Protein AF-A0A075KH27-F1 (afdb_monomer)

Sequence (177 aa):
MSNQVLLWLMLFFPWLTLFFMPKEDIKRYISVGFLSTILCIIVYETGIRNMWWATRENIYPFVEILAFFFSFFLIIPMWLLKYTYGRLGLYLTVDTILNAVFAFTILPWLGTRGILDYNASLIAFIFESIIAIILYKFQIWQEGIYVLSEIKSFSHNLQPAVTNPLPNDHETKPENK

Structure (mmCIF, N/CA/C/O backbone):
data_AF-A0A075KH27-F1
#
_entry.id   AF-A0A075KH27-F1
#
loop_
_atom_site.group_PDB
_atom_site.id
_atom_site.type_symbol
_atom_site.label_atom_id
_atom_site.label_alt_id
_atom_site.label_comp_id
_atom_site.label_asym_id
_atom_site.label_entity_id
_atom_site.label_seq_id
_atom_site.pdbx_PDB_ins_code
_atom_site.Cartn_x
_atom_site.Cartn_y
_atom_site.Cartn_z
_atom_site.occupancy
_atom_site.B_iso_or_equiv
_atom_site.auth_seq_id
_atom_site.auth_comp_id
_atom_site.auth_asym_id
_atom_site.auth_atom_id
_atom_site.pdbx_PDB_model_num
ATOM 1 N N . MET A 1 1 ? -4.093 -5.020 -24.438 1.00 63.81 1 MET A N 1
ATOM 2 C CA . MET A 1 1 ? -4.511 -3.801 -23.706 1.00 63.81 1 MET A CA 1
ATOM 3 C C . MET A 1 1 ? -3.350 -2.830 -23.691 1.00 63.81 1 MET A C 1
ATOM 5 O O . MET A 1 1 ? -2.245 -3.282 -23.421 1.00 63.81 1 MET A O 1
ATOM 9 N N . SER A 1 2 ? -3.598 -1.554 -23.993 1.00 87.25 2 SER A N 1
ATOM 10 C CA . SER A 1 2 ? -2.589 -0.493 -23.869 1.00 87.25 2 SER A CA 1
ATOM 11 C C . SER A 1 2 ? -2.187 -0.309 -22.401 1.00 87.25 2 SER A C 1
ATOM 13 O O . SER A 1 2 ? -3.051 -0.382 -21.522 1.00 87.25 2 SER A O 1
ATOM 15 N N . ASN A 1 3 ? -0.902 -0.065 -22.138 1.00 86.56 3 ASN A N 1
ATOM 16 C CA . ASN A 1 3 ? -0.371 0.186 -20.794 1.00 86.56 3 ASN A CA 1
ATOM 17 C C . ASN A 1 3 ? -1.072 1.375 -20.115 1.00 86.56 3 ASN A C 1
ATOM 19 O O . ASN A 1 3 ? -1.376 1.320 -18.928 1.00 86.56 3 ASN A O 1
ATOM 23 N N . GLN A 1 4 ? -1.454 2.393 -20.890 1.00 87.06 4 GLN A N 1
ATOM 24 C CA . GLN A 1 4 ? -2.203 3.554 -20.401 1.00 87.06 4 GLN A CA 1
ATOM 25 C C . GLN A 1 4 ? -3.568 3.163 -19.813 1.00 87.06 4 GLN A C 1
ATOM 27 O O . GLN A 1 4 ? -3.929 3.606 -18.727 1.00 87.06 4 GLN A O 1
ATOM 32 N N . VAL A 1 5 ? -4.315 2.283 -20.490 1.00 89.00 5 VAL A N 1
ATOM 33 C CA . VAL A 1 5 ? -5.619 1.801 -19.997 1.00 89.00 5 VAL A CA 1
ATOM 34 C C . VAL A 1 5 ? -5.445 1.015 -18.700 1.00 89.00 5 VAL A C 1
ATOM 36 O O . VAL A 1 5 ? -6.239 1.174 -17.778 1.00 89.00 5 VAL A O 1
ATOM 39 N N . LEU A 1 6 ? -4.396 0.194 -18.616 1.00 88.75 6 LEU A N 1
ATOM 40 C CA . LEU A 1 6 ? -4.085 -0.569 -17.410 1.00 88.75 6 LEU A CA 1
ATOM 41 C C . LEU A 1 6 ? -3.773 0.355 -16.224 1.00 88.75 6 LEU A C 1
ATOM 43 O O . LEU A 1 6 ? -4.314 0.145 -15.145 1.00 88.75 6 LEU A O 1
ATOM 47 N N . LEU A 1 7 ? -2.950 1.385 -16.426 1.00 88.50 7 LEU A N 1
ATOM 48 C CA . LEU A 1 7 ? -2.589 2.343 -15.378 1.00 88.50 7 LEU A CA 1
ATOM 49 C C . LEU A 1 7 ? -3.791 3.173 -14.908 1.00 88.50 7 LEU A C 1
ATOM 51 O O . LEU A 1 7 ? -3.971 3.360 -13.706 1.00 88.50 7 LEU A O 1
ATOM 55 N N . TRP A 1 8 ? -4.659 3.609 -15.826 1.00 90.31 8 TRP A N 1
ATOM 56 C CA . TRP A 1 8 ? -5.914 4.279 -15.470 1.00 90.31 8 TRP A CA 1
ATOM 57 C C . TRP A 1 8 ? -6.868 3.367 -14.703 1.00 90.31 8 TRP A C 1
ATOM 59 O O . TRP A 1 8 ? -7.483 3.796 -13.726 1.00 90.31 8 TRP A O 1
ATOM 69 N N . LEU A 1 9 ? -6.972 2.102 -15.116 1.00 90.75 9 LEU A N 1
ATOM 70 C CA . LEU A 1 9 ? -7.762 1.112 -14.397 1.00 90.75 9 LEU A CA 1
ATOM 71 C C . LEU A 1 9 ? -7.199 0.908 -12.992 1.00 90.75 9 LEU A C 1
ATOM 73 O O . LEU A 1 9 ? -7.961 0.899 -12.033 1.00 90.75 9 LEU A O 1
ATOM 77 N N . MET A 1 10 ? -5.877 0.808 -12.855 1.00 90.31 10 MET A N 1
ATOM 78 C CA . MET A 1 10 ? -5.241 0.693 -11.551 1.00 90.31 10 MET A CA 1
ATOM 79 C C . MET A 1 10 ? -5.478 1.935 -10.681 1.00 90.31 10 MET A C 1
ATOM 81 O O . MET A 1 10 ? -5.694 1.810 -9.483 1.00 90.31 10 MET A O 1
ATOM 85 N N . LEU A 1 11 ? -5.510 3.132 -11.263 1.00 90.56 11 LEU A N 1
ATOM 86 C CA . LEU A 1 11 ? -5.837 4.327 -10.499 1.00 90.56 11 LEU A CA 1
ATOM 87 C C . LEU A 1 11 ? -7.289 4.302 -10.004 1.00 90.56 11 LEU A C 1
ATOM 89 O O . LEU A 1 11 ? -7.523 4.520 -8.825 1.00 90.56 11 LEU A O 1
ATOM 93 N N . PHE A 1 12 ? -8.274 4.056 -10.868 1.00 91.31 12 PHE A N 1
ATOM 94 C CA . PHE A 1 12 ? -9.687 4.248 -10.508 1.00 91.31 12 PHE A CA 1
ATOM 95 C C . PHE A 1 12 ? -10.368 3.035 -9.878 1.00 91.31 12 PHE A C 1
ATOM 97 O O . PHE A 1 12 ? -11.325 3.200 -9.119 1.00 91.31 12 PHE A O 1
ATOM 104 N N . PHE A 1 13 ? -9.901 1.823 -10.170 1.00 91.75 13 PHE A N 1
ATOM 105 C CA . PHE A 1 13 ? -10.538 0.604 -9.679 1.00 91.75 13 PHE A CA 1
ATOM 106 C C . PHE A 1 13 ? -10.624 0.554 -8.143 1.00 91.75 13 PHE A C 1
ATOM 108 O O . PHE A 1 13 ? -11.717 0.299 -7.632 1.00 91.75 13 PHE A O 1
ATOM 115 N N . PRO A 1 14 ? -9.562 0.882 -7.377 1.00 91.12 14 PRO A N 1
ATOM 116 C CA . PRO A 1 14 ? -9.651 0.905 -5.921 1.00 91.12 14 PRO A CA 1
ATOM 117 C C . PRO A 1 14 ? -10.657 1.943 -5.410 1.00 91.12 14 PRO A C 1
ATOM 119 O O . PRO A 1 14 ? -11.417 1.638 -4.494 1.00 91.12 14 PRO A O 1
ATOM 122 N N . TRP A 1 15 ? -10.750 3.127 -6.027 1.00 92.38 15 TRP A N 1
ATOM 123 C CA . TRP A 1 15 ? -11.724 4.159 -5.628 1.00 92.38 15 TRP A CA 1
ATOM 124 C C . TRP A 1 15 ? -13.165 3.685 -5.741 1.00 92.38 15 TRP A C 1
ATOM 126 O O . TRP A 1 15 ? -13.984 3.999 -4.878 1.00 92.38 15 TRP A O 1
ATOM 136 N N . LEU A 1 16 ? -13.470 2.877 -6.756 1.00 92.88 16 LEU A N 1
ATOM 137 C CA . LEU A 1 16 ? -14.800 2.302 -6.903 1.00 92.88 16 LEU A CA 1
ATOM 138 C C . LEU A 1 16 ? -15.137 1.351 -5.748 1.00 92.88 16 LEU A C 1
ATOM 140 O O . LEU A 1 16 ? -16.286 1.300 -5.316 1.00 92.88 16 LEU A O 1
ATOM 144 N N . THR A 1 17 ? -14.145 0.647 -5.190 1.00 91.44 17 THR A N 1
ATOM 145 C CA . THR A 1 17 ? -14.382 -0.220 -4.026 1.00 91.44 17 THR A CA 1
ATOM 146 C C . THR A 1 17 ? -14.817 0.572 -2.794 1.00 91.44 17 THR A C 1
ATOM 148 O O . THR A 1 17 ? -15.602 0.073 -1.994 1.00 91.44 17 THR A O 1
ATOM 151 N N . LEU A 1 18 ? -14.381 1.828 -2.657 1.00 89.94 18 LEU A N 1
ATOM 152 C CA . LEU A 1 18 ? -14.698 2.658 -1.495 1.00 89.94 18 LEU A CA 1
ATOM 153 C C . LEU A 1 18 ? -16.204 2.944 -1.372 1.00 89.94 18 LEU A C 1
ATOM 155 O O . LEU A 1 18 ? -16.702 3.090 -0.259 1.00 89.94 18 LEU A O 1
ATOM 159 N N . PHE A 1 19 ? -16.950 2.933 -2.484 1.00 90.56 19 PHE A N 1
ATOM 160 C CA . PHE A 1 19 ? -18.415 3.048 -2.467 1.00 90.56 19 PHE A CA 1
ATOM 161 C C . PHE A 1 19 ? -19.108 1.914 -1.696 1.00 90.56 19 PHE A C 1
ATOM 163 O O . PHE A 1 19 ? -20.217 2.108 -1.204 1.00 90.56 19 PHE A O 1
ATOM 170 N N . PHE A 1 20 ? -18.464 0.752 -1.558 1.00 92.38 20 PHE A N 1
ATOM 171 C CA . PHE A 1 20 ? -18.991 -0.386 -0.799 1.00 92.38 20 PHE A CA 1
ATOM 172 C C . PHE A 1 20 ? -18.601 -0.352 0.688 1.00 92.38 20 PHE A C 1
ATOM 174 O O . PHE A 1 20 ? -19.038 -1.208 1.461 1.00 92.38 20 PHE A O 1
ATOM 181 N N . MET A 1 21 ? -17.774 0.607 1.115 1.00 92.38 21 MET A N 1
ATOM 182 C CA . MET A 1 21 ? -17.356 0.742 2.508 1.00 92.38 21 MET A CA 1
ATOM 183 C C . MET A 1 21 ? -18.301 1.692 3.276 1.00 92.38 21 MET A C 1
ATOM 185 O O . MET A 1 21 ? -18.582 2.793 2.800 1.00 92.38 21 MET A O 1
ATOM 189 N N . PRO A 1 22 ? -18.783 1.315 4.479 1.00 93.25 22 PRO A N 1
ATOM 190 C CA . PRO A 1 22 ? -19.554 2.211 5.339 1.00 93.25 22 PRO A CA 1
ATOM 191 C C . PRO A 1 22 ? -18.785 3.494 5.667 1.00 93.25 22 PRO A C 1
ATOM 193 O O . PRO A 1 22 ? -17.583 3.466 5.922 1.00 93.25 22 PRO A O 1
ATOM 196 N N . LYS A 1 23 ? -19.483 4.635 5.716 1.00 91.50 23 LYS A N 1
ATOM 197 C CA . LYS A 1 23 ? -18.856 5.953 5.944 1.00 91.50 23 LYS A CA 1
ATOM 198 C C . LYS A 1 23 ? -18.114 6.058 7.282 1.00 91.50 23 LYS A C 1
ATOM 200 O O . LYS A 1 23 ? -17.153 6.815 7.381 1.00 91.50 23 LYS A O 1
ATOM 205 N N . GLU A 1 24 ? -18.570 5.331 8.297 1.00 90.31 24 GLU A N 1
ATOM 206 C CA . GLU A 1 24 ? -17.940 5.269 9.622 1.00 90.31 24 GLU A CA 1
ATOM 207 C C . GLU A 1 24 ? -16.567 4.592 9.547 1.00 90.31 24 GLU A C 1
ATOM 209 O O . GLU A 1 24 ? -15.577 5.160 10.009 1.00 90.31 24 GLU A O 1
ATOM 214 N N . ASP A 1 25 ? -16.486 3.454 8.853 1.00 91.31 25 ASP A N 1
ATOM 215 C CA . ASP A 1 25 ? -15.228 2.744 8.605 1.00 91.31 25 ASP A CA 1
ATOM 216 C C . ASP A 1 25 ? -14.266 3.594 7.770 1.00 91.31 25 ASP A C 1
ATOM 218 O O . ASP A 1 25 ? -13.078 3.671 8.080 1.00 91.31 25 ASP A O 1
ATOM 222 N N . ILE A 1 26 ? -14.771 4.294 6.746 1.00 92.06 26 ILE A N 1
ATOM 223 C CA . ILE A 1 26 ? -13.944 5.197 5.934 1.00 92.06 26 ILE A CA 1
ATOM 224 C C . ILE A 1 26 ? -13.281 6.239 6.836 1.00 92.06 26 ILE A C 1
ATOM 226 O O . ILE A 1 26 ? -12.063 6.381 6.808 1.00 92.06 26 ILE A O 1
ATOM 230 N N . LYS A 1 27 ? -14.052 6.939 7.677 1.00 90.06 27 LYS A N 1
ATOM 231 C CA . LYS A 1 27 ? -13.509 7.959 8.592 1.00 90.06 27 LYS A CA 1
ATOM 232 C C . LYS A 1 27 ? -12.505 7.386 9.587 1.00 90.06 27 LYS A C 1
ATOM 234 O O . LYS A 1 27 ? -11.562 8.077 9.959 1.00 90.06 27 LYS A O 1
ATOM 239 N N . ARG A 1 28 ? -12.706 6.141 10.012 1.00 90.38 28 ARG A N 1
ATOM 240 C CA . ARG A 1 28 ? -11.818 5.452 10.945 1.00 90.38 28 ARG A CA 1
ATOM 241 C C . ARG A 1 28 ? -10.464 5.127 10.315 1.00 90.38 28 ARG A C 1
ATOM 243 O O . ARG A 1 28 ? -9.441 5.392 10.939 1.00 90.38 28 ARG A O 1
ATOM 250 N N . TYR A 1 29 ? -10.452 4.603 9.089 1.00 93.31 29 TYR A N 1
ATOM 251 C CA . TYR A 1 29 ? -9.240 4.066 8.455 1.00 93.31 29 TYR A CA 1
ATOM 252 C C . TYR A 1 29 ? -8.559 5.013 7.457 1.00 93.31 29 TYR A C 1
ATOM 254 O O . TYR A 1 29 ? -7.419 4.762 7.065 1.00 93.31 29 TYR A O 1
ATOM 262 N N . ILE A 1 30 ? -9.205 6.114 7.057 1.00 93.50 30 ILE A N 1
ATOM 263 C CA . ILE A 1 30 ? -8.661 7.046 6.054 1.00 93.50 30 ILE A CA 1
ATOM 264 C C . ILE A 1 30 ? -7.284 7.601 6.444 1.00 93.50 30 ILE A C 1
ATOM 266 O O . ILE A 1 30 ? -6.400 7.695 5.595 1.00 93.50 30 ILE A O 1
ATOM 270 N N . SER A 1 31 ? -7.069 7.901 7.730 1.00 93.31 31 SER A N 1
ATOM 271 C CA . SER A 1 31 ? -5.784 8.386 8.252 1.00 93.31 31 SER A CA 1
ATOM 272 C C . SER A 1 31 ? -4.649 7.399 7.975 1.00 93.31 31 SER A C 1
ATOM 274 O O . SER A 1 31 ? -3.548 7.801 7.604 1.00 93.31 31 SER A O 1
ATOM 276 N N . VAL A 1 32 ? -4.926 6.101 8.115 1.00 94.62 32 VAL A N 1
ATOM 277 C CA . VAL A 1 32 ? -3.934 5.043 7.904 1.00 94.62 32 VAL A CA 1
ATOM 278 C C . VAL A 1 32 ? -3.676 4.810 6.426 1.00 94.62 32 VAL A C 1
ATOM 280 O O . VAL A 1 32 ? -2.525 4.631 6.041 1.00 94.62 32 VAL A O 1
A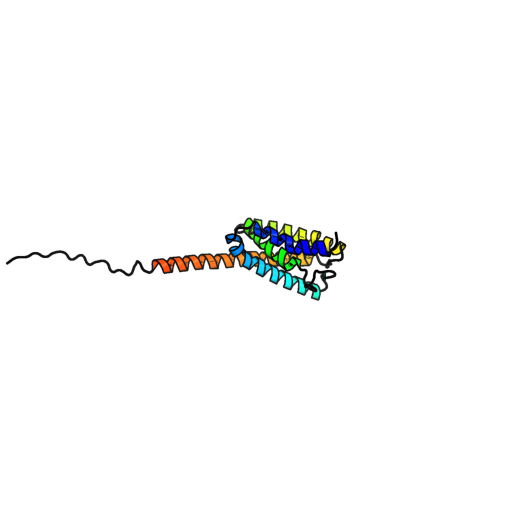TOM 283 N N . GLY A 1 33 ? -4.707 4.909 5.584 1.00 94.75 33 GLY A N 1
ATOM 284 C CA . GLY A 1 33 ? -4.527 4.908 4.132 1.00 94.75 33 GLY A CA 1
ATOM 285 C C . GLY A 1 33 ? -3.605 6.041 3.661 1.00 94.75 33 GLY A C 1
ATOM 286 O O . GLY A 1 33 ? -2.691 5.819 2.864 1.00 94.75 33 GLY A O 1
ATOM 287 N N . PHE A 1 34 ? -3.787 7.258 4.189 1.00 95.62 34 PHE A N 1
ATOM 288 C CA . PHE A 1 34 ? -2.911 8.388 3.859 1.00 95.62 34 PHE A CA 1
ATOM 289 C C . PHE A 1 34 ? -1.478 8.162 4.337 1.00 95.62 34 PHE A C 1
ATOM 291 O O . PHE A 1 34 ? -0.541 8.377 3.568 1.00 95.62 34 PHE A O 1
ATOM 298 N N . LEU A 1 35 ? -1.304 7.690 5.575 1.00 96.62 35 LEU A N 1
ATOM 299 C CA . LEU A 1 35 ? 0.017 7.360 6.106 1.00 96.62 35 LEU A CA 1
ATOM 300 C C . LEU A 1 35 ? 0.713 6.298 5.245 1.00 96.62 35 LEU A C 1
ATOM 302 O O . LEU A 1 35 ? 1.880 6.465 4.900 1.00 96.62 35 LEU A O 1
ATOM 306 N N . SER A 1 36 ? -0.013 5.249 4.853 1.00 96.50 36 SER A N 1
ATOM 307 C CA . SER A 1 36 ? 0.495 4.200 3.968 1.00 96.50 36 SER A CA 1
ATOM 308 C C . SER A 1 36 ? 0.959 4.772 2.638 1.00 96.50 36 SER A C 1
ATOM 310 O O . SER A 1 36 ? 2.077 4.507 2.215 1.00 96.50 36 SER A O 1
ATOM 312 N N . THR A 1 37 ? 0.142 5.615 2.006 1.00 95.56 37 THR A N 1
ATOM 313 C CA . THR A 1 37 ? 0.489 6.240 0.723 1.00 95.56 37 THR A CA 1
ATOM 314 C C . THR A 1 37 ? 1.783 7.050 0.831 1.00 95.56 37 THR A C 1
ATOM 316 O O . THR A 1 37 ? 2.667 6.912 -0.010 1.00 95.56 37 THR A O 1
ATOM 319 N N . ILE A 1 38 ? 1.932 7.853 1.890 1.00 95.88 38 ILE A N 1
ATOM 320 C CA . ILE A 1 38 ? 3.138 8.661 2.123 1.00 95.88 38 ILE A CA 1
ATOM 321 C C . ILE A 1 38 ? 4.368 7.768 2.327 1.00 95.88 38 ILE A C 1
ATOM 323 O O . ILE A 1 38 ? 5.403 8.002 1.705 1.00 95.88 38 ILE A O 1
ATOM 327 N N . LEU A 1 39 ? 4.266 6.739 3.173 1.00 96.38 39 LEU A N 1
ATOM 328 C CA . LEU A 1 39 ? 5.377 5.825 3.450 1.00 96.38 39 LEU A CA 1
ATOM 329 C C . LEU A 1 39 ? 5.810 5.061 2.193 1.00 96.38 39 LEU A C 1
ATOM 331 O O . LEU A 1 39 ? 7.006 4.990 1.910 1.00 96.38 39 LEU A O 1
ATOM 335 N N . CYS A 1 40 ? 4.855 4.555 1.411 1.00 94.75 40 CYS A N 1
ATOM 336 C CA . CYS A 1 40 ? 5.140 3.863 0.156 1.00 94.75 40 CYS A CA 1
ATOM 337 C C . CYS A 1 40 ? 5.809 4.797 -0.861 1.00 94.75 40 CYS A C 1
ATOM 339 O O . CYS A 1 40 ? 6.761 4.382 -1.514 1.00 94.75 40 CYS A O 1
ATOM 341 N N . ILE A 1 41 ? 5.387 6.065 -0.967 1.00 93.62 41 ILE A N 1
ATOM 342 C CA . ILE A 1 41 ? 6.053 7.053 -1.837 1.00 93.62 41 ILE A CA 1
ATOM 343 C C . ILE A 1 41 ? 7.504 7.283 -1.391 1.00 93.62 41 ILE A C 1
ATOM 345 O O . ILE A 1 41 ? 8.403 7.267 -2.225 1.00 93.62 41 ILE A O 1
ATOM 349 N N . ILE A 1 42 ? 7.764 7.437 -0.089 1.00 94.38 42 ILE A N 1
ATOM 350 C CA . ILE A 1 42 ? 9.132 7.624 0.431 1.00 94.38 42 ILE A CA 1
ATOM 351 C C . ILE A 1 42 ? 10.021 6.419 0.095 1.00 94.38 42 ILE A C 1
ATOM 353 O O . ILE A 1 42 ? 11.166 6.587 -0.337 1.00 94.38 42 ILE A O 1
ATOM 357 N N . VAL A 1 43 ? 9.506 5.201 0.283 1.00 93.75 43 VAL A N 1
ATOM 358 C CA . VAL A 1 43 ? 10.222 3.975 -0.094 1.00 93.75 43 VAL A CA 1
ATOM 359 C C . VAL A 1 43 ? 10.461 3.941 -1.598 1.00 93.75 43 VAL A C 1
ATOM 361 O O . VAL A 1 43 ? 11.577 3.643 -2.024 1.00 93.75 43 VAL A O 1
ATOM 364 N N . TYR A 1 44 ? 9.453 4.289 -2.397 1.00 91.81 44 TYR A N 1
ATOM 365 C CA . TYR A 1 44 ? 9.541 4.301 -3.851 1.00 91.81 44 TYR A CA 1
ATOM 366 C C . TYR A 1 44 ? 10.635 5.245 -4.359 1.00 91.81 44 TYR A C 1
ATOM 368 O O . TYR A 1 44 ? 11.515 4.815 -5.103 1.00 91.81 44 TYR A O 1
ATOM 376 N N . GLU A 1 45 ? 10.647 6.489 -3.884 1.00 91.50 45 GLU A N 1
ATOM 377 C CA . GLU A 1 45 ? 11.682 7.485 -4.191 1.00 91.50 45 GLU A CA 1
ATOM 378 C C . GLU A 1 45 ? 13.080 7.006 -3.764 1.00 91.50 45 GLU A C 1
ATOM 380 O O . GLU A 1 45 ? 14.060 7.119 -4.505 1.00 91.50 45 GLU A O 1
ATOM 385 N N . THR A 1 46 ? 13.179 6.389 -2.582 1.00 92.56 46 THR A N 1
ATOM 386 C CA . THR A 1 46 ? 14.438 5.809 -2.086 1.00 92.56 46 THR A CA 1
ATOM 387 C C . THR A 1 46 ? 14.950 4.709 -3.016 1.00 92.56 46 THR A C 1
ATOM 389 O O . THR A 1 46 ? 16.152 4.621 -3.273 1.00 92.56 46 THR A O 1
ATOM 392 N N . GLY A 1 47 ? 14.056 3.880 -3.554 1.00 91.12 47 GLY A N 1
ATOM 393 C CA . GLY A 1 47 ? 14.443 2.822 -4.478 1.00 91.12 47 GLY A CA 1
ATOM 394 C C . GLY A 1 47 ? 14.802 3.306 -5.876 1.00 91.12 47 GLY A C 1
ATOM 395 O O . GLY A 1 47 ? 15.712 2.725 -6.465 1.00 91.12 47 GLY A O 1
ATOM 396 N N . ILE A 1 48 ? 14.199 4.397 -6.366 1.00 90.62 48 ILE A N 1
ATOM 397 C CA . ILE A 1 48 ? 14.666 5.068 -7.590 1.00 90.62 48 ILE A CA 1
ATOM 398 C C . ILE A 1 48 ? 16.100 5.558 -7.388 1.00 90.62 48 ILE A C 1
ATOM 400 O O . ILE A 1 48 ? 16.987 5.237 -8.179 1.00 90.62 48 ILE A O 1
ATOM 404 N N . ARG A 1 49 ? 16.367 6.263 -6.279 1.00 89.94 49 ARG A N 1
ATOM 405 C CA . ARG A 1 49 ? 17.709 6.776 -5.963 1.00 89.94 49 ARG A CA 1
ATOM 406 C C . ARG A 1 49 ? 18.761 5.667 -5.854 1.00 89.94 49 ARG A C 1
ATOM 408 O O . ARG A 1 49 ? 19.916 5.882 -6.217 1.00 89.94 49 ARG A O 1
ATOM 415 N N . ASN A 1 50 ? 18.361 4.492 -5.374 1.00 90.00 50 ASN A N 1
ATOM 416 C CA . ASN A 1 50 ? 19.228 3.325 -5.216 1.00 90.00 50 ASN A CA 1
ATOM 417 C C . ASN A 1 50 ? 19.229 2.383 -6.435 1.00 90.00 50 ASN A C 1
ATOM 419 O O . ASN A 1 50 ? 19.826 1.308 -6.357 1.00 90.00 50 ASN A O 1
ATOM 423 N N . MET A 1 51 ? 18.581 2.758 -7.547 1.00 89.25 51 MET A N 1
ATOM 424 C CA . MET A 1 51 ? 18.488 1.963 -8.782 1.00 89.25 51 MET A CA 1
ATOM 425 C C . MET A 1 51 ? 17.844 0.575 -8.593 1.00 89.25 51 MET A C 1
ATOM 427 O O . MET A 1 51 ? 18.090 -0.355 -9.364 1.00 89.25 51 MET A O 1
ATOM 431 N N . TRP A 1 52 ? 17.013 0.411 -7.563 1.00 91.12 52 TRP A N 1
ATOM 432 C CA . TRP A 1 52 ? 16.253 -0.821 -7.324 1.00 91.12 52 TRP A CA 1
ATOM 433 C 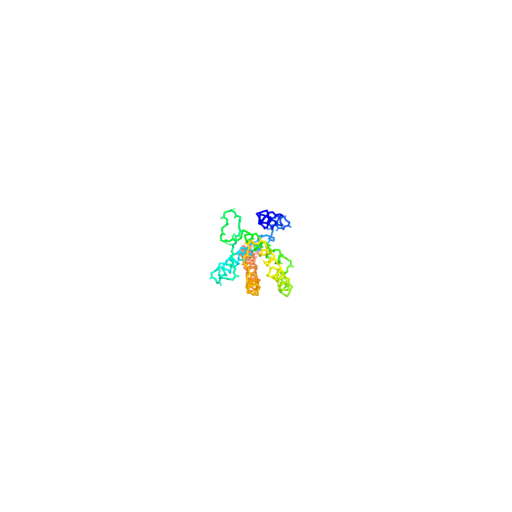C . TRP A 1 52 ? 15.094 -0.971 -8.305 1.00 91.12 52 TRP A C 1
ATOM 435 O O . TRP A 1 52 ? 14.738 -2.093 -8.688 1.00 91.12 52 TRP A O 1
ATOM 445 N N . TRP A 1 53 ? 14.526 0.164 -8.710 1.00 90.12 53 TRP A N 1
ATOM 446 C CA . TRP A 1 53 ? 13.486 0.249 -9.717 1.00 90.12 53 TRP A CA 1
ATOM 447 C C . TRP A 1 53 ? 13.477 1.598 -10.429 1.00 90.12 53 TRP A C 1
ATOM 449 O O . TRP A 1 53 ? 14.001 2.580 -9.910 1.00 90.12 53 TRP A O 1
ATOM 459 N N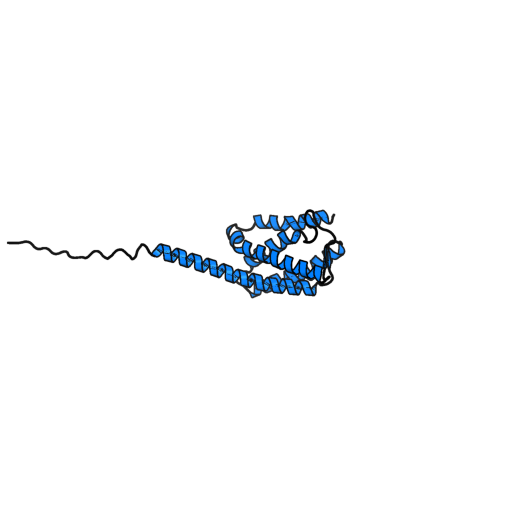 . ALA A 1 54 ? 12.868 1.644 -11.613 1.00 88.00 54 ALA A N 1
ATOM 460 C CA . ALA A 1 54 ? 12.686 2.875 -12.379 1.00 88.00 54 ALA A CA 1
ATOM 461 C C . ALA A 1 54 ? 11.340 2.886 -13.120 1.00 88.00 54 ALA A C 1
ATOM 463 O O . ALA A 1 54 ? 10.936 1.883 -13.716 1.00 88.00 54 ALA A O 1
ATOM 464 N N . THR A 1 55 ? 10.656 4.033 -13.109 1.00 86.56 55 THR A N 1
ATOM 465 C CA . THR A 1 55 ? 9.417 4.247 -13.872 1.00 86.56 55 THR A CA 1
ATOM 466 C C . THR A 1 55 ? 9.756 4.455 -15.346 1.00 86.56 55 THR A C 1
ATOM 468 O O . THR A 1 55 ? 10.512 5.365 -15.679 1.00 86.56 55 THR A O 1
ATOM 471 N N . ARG A 1 56 ? 9.192 3.639 -16.243 1.00 84.38 56 ARG A N 1
ATOM 472 C CA . ARG A 1 56 ? 9.360 3.806 -17.699 1.00 84.38 56 ARG A CA 1
ATOM 473 C C . ARG A 1 56 ? 8.144 4.434 -18.359 1.00 84.38 56 ARG A C 1
ATOM 475 O O . ARG A 1 56 ? 8.285 5.300 -19.217 1.00 84.38 56 ARG A O 1
ATOM 482 N N . GLU A 1 57 ? 6.955 4.008 -17.949 1.00 82.25 57 GLU A N 1
ATOM 483 C CA . GLU A 1 57 ? 5.690 4.547 -18.439 1.00 82.25 57 GLU A CA 1
ATOM 484 C C . GLU A 1 57 ? 4.774 4.910 -17.277 1.00 82.25 57 GLU A C 1
ATOM 486 O O . GLU A 1 57 ? 4.644 4.169 -16.302 1.00 82.25 57 GLU A O 1
ATOM 491 N N . ASN A 1 58 ? 4.097 6.048 -17.407 1.00 80.75 58 ASN A N 1
ATOM 492 C CA . ASN A 1 58 ? 3.145 6.532 -16.420 1.00 80.75 58 ASN A CA 1
ATOM 493 C C . ASN A 1 58 ? 2.009 7.317 -17.100 1.00 80.75 58 ASN A C 1
ATOM 495 O O . ASN A 1 58 ? 2.047 7.570 -18.310 1.00 80.75 58 ASN A O 1
ATOM 499 N N . ILE A 1 59 ? 0.975 7.669 -16.338 1.00 82.19 59 ILE A N 1
ATOM 500 C CA . ILE A 1 59 ? -0.157 8.474 -16.817 1.00 82.19 59 ILE A CA 1
ATOM 501 C C . ILE A 1 59 ? 0.022 9.944 -16.432 1.00 82.19 59 ILE A C 1
ATOM 503 O O . ILE A 1 59 ? 0.396 10.257 -15.307 1.00 82.19 59 ILE A O 1
ATOM 507 N N . TYR A 1 60 ? -0.300 10.864 -17.342 1.00 75.81 60 TYR A N 1
ATOM 508 C CA . TYR A 1 60 ? -0.271 12.304 -17.061 1.00 75.81 60 TYR A CA 1
ATOM 509 C C . TYR A 1 60 ? -1.257 12.673 -15.929 1.00 75.81 60 TYR A C 1
ATOM 511 O O . TYR A 1 60 ? -2.389 12.179 -15.948 1.00 75.81 60 TYR A O 1
ATOM 519 N N . PRO A 1 61 ? -0.890 13.548 -14.967 1.00 78.38 61 PRO A N 1
ATOM 520 C CA . PRO A 1 61 ? 0.333 14.362 -14.880 1.00 78.38 61 PRO A CA 1
ATOM 521 C C . PRO A 1 61 ? 1.498 13.701 -14.125 1.00 78.38 61 PRO A C 1
ATOM 523 O O . PRO A 1 61 ? 2.500 14.356 -13.845 1.00 78.38 61 PRO A O 1
ATOM 526 N N . PHE A 1 62 ? 1.374 12.429 -13.756 1.00 79.00 62 PHE A N 1
ATOM 527 C CA . PHE A 1 62 ? 2.380 11.739 -12.967 1.00 79.00 62 PHE A CA 1
ATOM 528 C C . PHE A 1 62 ? 3.541 11.288 -13.857 1.00 79.00 62 PHE A C 1
ATOM 530 O O . PHE A 1 62 ? 3.349 10.577 -14.841 1.00 79.00 62 PHE A O 1
ATOM 537 N N . VAL A 1 63 ? 4.753 11.722 -13.512 1.00 72.12 63 VAL A N 1
ATOM 538 C CA . VAL A 1 63 ? 5.975 11.389 -14.261 1.00 72.12 63 VAL A CA 1
ATOM 539 C C . VAL A 1 63 ? 6.806 10.396 -13.454 1.00 72.12 63 VAL A C 1
ATOM 541 O O . VAL A 1 63 ? 6.963 9.253 -13.867 1.00 72.12 63 VAL A O 1
ATOM 544 N N . GLU A 1 64 ? 7.225 10.794 -12.255 1.00 72.88 64 GLU A N 1
ATOM 545 C CA . GLU A 1 64 ? 8.097 10.004 -11.375 1.00 72.88 64 GLU A CA 1
ATOM 546 C C . GLU A 1 64 ? 7.314 8.920 -10.609 1.00 72.88 64 GLU A C 1
ATOM 548 O O . GLU A 1 64 ? 7.638 7.735 -10.676 1.00 72.88 64 GLU A O 1
ATOM 553 N N . ILE A 1 65 ? 6.229 9.313 -9.931 1.00 81.12 65 ILE A N 1
ATOM 554 C CA . ILE A 1 65 ? 5.457 8.452 -9.021 1.00 81.12 65 ILE A CA 1
ATOM 555 C C . ILE A 1 65 ? 4.336 7.754 -9.783 1.00 81.12 65 ILE A C 1
ATOM 557 O O . ILE A 1 65 ? 3.502 8.420 -10.391 1.00 81.12 65 ILE A O 1
ATOM 561 N N . LEU A 1 66 ? 4.242 6.425 -9.722 1.00 84.69 66 LEU A N 1
ATOM 562 C CA . LEU A 1 66 ? 3.151 5.714 -10.395 1.00 84.69 66 LEU A CA 1
ATOM 563 C C . LEU A 1 66 ? 1.792 6.096 -9.809 1.00 84.69 66 LEU A C 1
ATOM 565 O O . LEU A 1 66 ? 1.571 6.026 -8.601 1.00 84.69 66 LEU A O 1
ATOM 569 N N . ALA A 1 67 ? 0.846 6.439 -10.681 1.00 86.12 67 ALA A N 1
ATOM 570 C CA . ALA A 1 67 ? -0.456 6.947 -10.255 1.00 86.12 67 ALA A CA 1
ATOM 571 C C . ALA A 1 67 ? -1.229 5.983 -9.340 1.00 86.12 67 ALA A C 1
ATOM 573 O O . ALA A 1 67 ? -1.959 6.419 -8.449 1.00 86.12 67 ALA A O 1
ATOM 574 N N . PHE A 1 68 ? -1.039 4.668 -9.502 1.00 86.75 68 P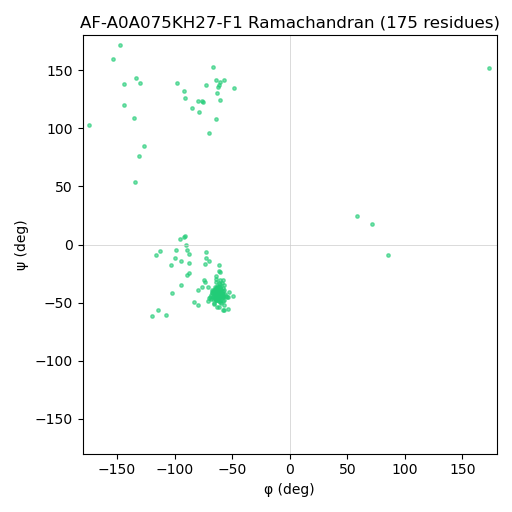HE A N 1
ATOM 575 C CA . PHE A 1 68 ? -1.714 3.680 -8.665 1.00 86.75 68 PHE A CA 1
ATOM 576 C C . PHE A 1 68 ? -1.353 3.809 -7.175 1.00 86.75 68 PHE A C 1
ATOM 578 O O . PHE A 1 68 ? -2.119 3.339 -6.337 1.00 86.75 68 PHE A O 1
ATOM 5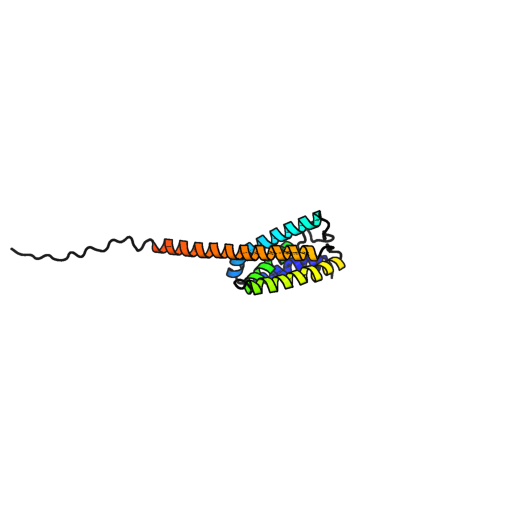85 N N . PHE A 1 69 ? -0.262 4.498 -6.816 1.00 90.12 69 PHE A N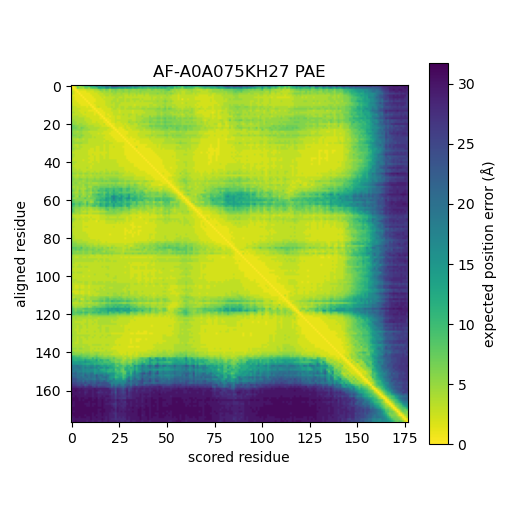 1
ATOM 586 C CA . PHE A 1 69 ? 0.094 4.709 -5.414 1.00 90.12 69 PHE A CA 1
ATOM 587 C C . PHE A 1 69 ? -0.984 5.474 -4.641 1.00 90.12 69 PHE A C 1
ATOM 589 O O . PHE A 1 69 ? -1.308 5.112 -3.515 1.00 90.12 69 PHE A O 1
ATOM 596 N N . PHE A 1 70 ? -1.615 6.462 -5.276 1.00 89.69 70 PHE A N 1
ATOM 597 C CA . PHE A 1 70 ? -2.665 7.283 -4.665 1.00 89.69 70 PHE A CA 1
ATOM 598 C C . PHE A 1 70 ? -4.001 6.557 -4.477 1.00 89.69 70 PHE A C 1
ATOM 600 O O . PHE A 1 70 ? -4.933 7.112 -3.902 1.00 89.69 70 PHE A O 1
ATOM 607 N N . SER A 1 71 ? -4.124 5.338 -4.997 1.00 91.81 71 SER A N 1
ATOM 608 C CA . SER A 1 71 ? -5.359 4.556 -4.949 1.00 91.81 71 SER A CA 1
ATOM 609 C C . SER A 1 71 ? -5.147 3.247 -4.205 1.00 91.81 71 SER A C 1
ATOM 611 O O . SER A 1 71 ? -5.741 3.050 -3.150 1.00 91.81 71 SER A O 1
ATOM 613 N N . PHE A 1 72 ? -4.265 2.374 -4.694 1.00 93.12 72 PHE A N 1
ATOM 614 C CA . PHE A 1 72 ? -3.999 1.067 -4.097 1.00 93.12 72 PHE A CA 1
ATOM 615 C C . PHE A 1 72 ? -3.464 1.186 -2.670 1.00 93.12 72 PHE A C 1
ATOM 617 O O . PHE A 1 72 ? -4.076 0.632 -1.757 1.00 93.12 72 PHE A O 1
ATOM 624 N N . PHE A 1 73 ? -2.387 1.949 -2.455 1.00 93.56 73 PHE A N 1
ATOM 625 C CA . PHE A 1 73 ? -1.797 2.106 -1.119 1.00 93.56 73 PHE A CA 1
ATOM 626 C C . PHE A 1 73 ? -2.636 2.980 -0.183 1.00 93.56 73 PHE A C 1
ATOM 628 O O . PHE A 1 73 ? -2.407 2.971 1.019 1.00 93.56 73 PHE A O 1
ATOM 635 N N . LEU A 1 74 ? -3.643 3.688 -0.696 1.00 94.69 74 LEU A N 1
ATOM 636 C CA . LEU A 1 74 ? -4.628 4.372 0.137 1.00 94.69 74 LEU A CA 1
ATOM 637 C C . LEU A 1 74 ? -5.728 3.401 0.589 1.00 94.69 74 LEU A C 1
ATOM 639 O O . LEU A 1 74 ? -6.063 3.334 1.766 1.00 94.69 74 LEU A O 1
ATOM 643 N N . ILE A 1 75 ? -6.295 2.641 -0.349 1.00 95.25 75 ILE A N 1
ATOM 644 C CA . ILE A 1 75 ? -7.573 1.946 -0.161 1.00 95.25 75 ILE A CA 1
ATOM 645 C C . ILE A 1 75 ? -7.394 0.499 0.308 1.00 95.25 75 ILE A C 1
ATOM 647 O O . ILE A 1 75 ? -8.193 0.022 1.117 1.00 95.25 75 ILE A O 1
ATOM 651 N N . ILE A 1 76 ? -6.350 -0.207 -0.139 1.00 94.44 76 ILE A N 1
ATOM 652 C CA . ILE A 1 76 ? -6.095 -1.587 0.305 1.00 94.44 76 ILE A CA 1
ATOM 653 C C . ILE A 1 76 ? -5.858 -1.661 1.818 1.00 94.44 76 ILE A C 1
ATOM 655 O O . ILE A 1 76 ? -6.534 -2.471 2.456 1.00 94.44 76 ILE A O 1
ATOM 659 N N . PRO A 1 77 ? -4.996 -0.826 2.433 1.00 94.56 77 PRO A N 1
ATOM 660 C CA . PRO A 1 77 ? -4.782 -0.877 3.879 1.00 94.56 77 PRO A CA 1
ATOM 661 C C . PRO A 1 77 ? -6.059 -0.610 4.679 1.00 94.56 77 PRO A C 1
ATOM 663 O O . PRO A 1 77 ? -6.263 -1.222 5.726 1.00 94.56 77 PRO A O 1
ATOM 666 N N . MET A 1 78 ? -6.953 0.249 4.172 1.00 94.94 78 MET A N 1
ATOM 667 C CA . MET A 1 78 ? -8.248 0.512 4.807 1.00 94.94 78 MET A CA 1
ATOM 668 C C . MET A 1 78 ? -9.127 -0.739 4.834 1.00 94.94 78 MET A C 1
ATOM 670 O O . MET A 1 78 ? -9.680 -1.089 5.875 1.00 94.94 78 MET A O 1
ATOM 674 N N . TRP A 1 79 ? -9.250 -1.433 3.701 1.00 95.44 79 TRP A N 1
ATOM 675 C CA . TRP A 1 79 ? -10.002 -2.686 3.627 1.00 95.44 79 TRP A CA 1
ATOM 676 C C . TRP A 1 79 ? -9.375 -3.786 4.470 1.00 95.44 79 TRP A C 1
ATOM 678 O O . TRP A 1 79 ? -10.087 -4.510 5.166 1.00 95.44 79 TRP A O 1
ATOM 688 N N . LEU A 1 80 ? -8.051 -3.891 4.420 1.00 94.56 80 LEU A N 1
ATOM 689 C CA . LEU A 1 80 ? -7.299 -4.860 5.193 1.00 94.56 80 LEU A CA 1
ATOM 690 C C . LEU A 1 80 ? -7.580 -4.665 6.685 1.00 94.56 80 LEU A C 1
ATOM 692 O O . LEU A 1 80 ? -8.114 -5.564 7.328 1.00 94.56 80 LEU A O 1
ATOM 696 N N . LEU A 1 81 ? -7.356 -3.461 7.212 1.00 93.69 81 LEU A N 1
ATOM 697 C CA . LEU A 1 81 ? -7.623 -3.159 8.616 1.00 93.69 81 LEU A CA 1
ATOM 698 C C . LEU A 1 81 ? -9.096 -3.331 8.976 1.00 93.69 81 LEU A C 1
ATOM 700 O O . LEU A 1 81 ? -9.384 -3.919 10.011 1.00 93.69 81 LEU A O 1
ATOM 704 N N . LYS A 1 82 ? -10.041 -2.935 8.122 1.00 93.69 82 LYS A N 1
ATOM 705 C CA . LYS A 1 82 ? -11.466 -3.174 8.384 1.00 93.69 82 LYS A CA 1
ATOM 706 C C . LYS A 1 82 ? -11.773 -4.649 8.686 1.00 93.69 82 LYS A C 1
ATOM 708 O O . LYS A 1 82 ? -12.566 -4.933 9.580 1.00 93.69 82 LYS A O 1
ATOM 713 N N . TYR A 1 83 ? -11.163 -5.587 7.961 1.00 93.06 83 TYR A N 1
ATOM 714 C CA . TYR A 1 83 ? -11.426 -7.019 8.146 1.00 93.06 83 TYR A CA 1
ATOM 715 C C . TYR A 1 83 ? -10.558 -7.689 9.210 1.00 93.06 83 TYR A C 1
ATOM 717 O O . TYR A 1 83 ? -10.951 -8.720 9.760 1.00 93.06 83 TYR A O 1
ATOM 725 N N . THR A 1 84 ? -9.377 -7.144 9.496 1.00 92.69 84 THR A N 1
ATOM 726 C CA . THR A 1 84 ? -8.381 -7.819 10.335 1.00 92.69 84 THR A CA 1
ATOM 727 C C . THR A 1 84 ? -8.077 -7.092 11.645 1.00 92.69 84 THR A C 1
ATOM 729 O O . THR A 1 84 ? -7.362 -7.638 12.490 1.00 92.69 84 THR A O 1
ATOM 732 N N . TYR A 1 85 ? -8.573 -5.866 11.832 1.00 89.44 85 TYR A N 1
ATOM 733 C CA . TYR A 1 85 ? -8.292 -5.067 13.021 1.00 89.44 85 TYR A CA 1
ATOM 734 C C . TYR A 1 85 ? -8.781 -5.767 14.297 1.00 89.44 85 TYR A C 1
ATOM 736 O O . TYR A 1 85 ? -9.828 -6.413 14.326 1.00 89.44 85 TYR A O 1
ATOM 744 N N . GLY A 1 86 ? -7.975 -5.680 15.358 1.00 86.38 86 GLY A N 1
ATOM 745 C CA . GLY A 1 86 ? -8.173 -6.420 16.608 1.00 86.38 86 GLY A CA 1
ATOM 746 C C . GLY A 1 86 ? -7.590 -7.840 16.606 1.00 86.38 86 GLY A C 1
ATOM 747 O O . GLY A 1 86 ? -7.514 -8.461 17.664 1.00 86.38 86 GLY A O 1
ATOM 748 N N . ARG A 1 87 ? -7.125 -8.359 15.458 1.00 91.25 87 ARG A N 1
ATOM 749 C CA . ARG A 1 87 ? -6.481 -9.679 15.337 1.00 91.25 87 ARG A CA 1
ATOM 750 C C . ARG A 1 87 ? -5.119 -9.562 14.654 1.00 91.25 87 ARG A C 1
ATOM 752 O O . ARG A 1 87 ? -4.992 -9.810 13.457 1.00 91.25 87 ARG A O 1
ATOM 759 N N . LEU A 1 88 ? -4.081 -9.258 15.436 1.00 90.69 88 LEU A N 1
ATOM 760 C CA . LEU A 1 88 ? -2.720 -9.015 14.932 1.00 90.69 88 LEU A CA 1
ATOM 761 C C . LEU A 1 88 ? -2.186 -10.158 14.054 1.00 90.69 88 LEU A C 1
ATOM 763 O O . LEU A 1 88 ? -1.654 -9.899 12.980 1.00 90.69 88 LEU A O 1
ATOM 767 N N . GLY A 1 89 ? -2.358 -11.419 14.466 1.00 88.81 89 GLY A N 1
ATOM 768 C CA . GLY A 1 89 ? -1.870 -12.561 13.680 1.00 88.81 89 GLY A CA 1
ATOM 769 C C . GLY A 1 89 ? -2.569 -12.702 12.324 1.00 88.81 89 GLY A C 1
ATOM 770 O O . GLY A 1 89 ? -1.927 -13.030 11.329 1.00 88.81 89 GLY A O 1
ATOM 771 N N . LEU A 1 90 ? -3.870 -12.396 12.267 1.00 93.44 90 LEU A N 1
ATOM 772 C CA . LEU A 1 90 ? -4.639 -12.431 11.024 1.00 93.44 90 LEU A CA 1
ATOM 773 C C . LEU A 1 90 ? -4.207 -11.284 10.106 1.00 93.44 90 LEU A C 1
ATOM 775 O O . LEU A 1 90 ? -3.932 -11.535 8.937 1.00 93.44 90 LEU A O 1
ATOM 779 N N . TYR A 1 91 ? -4.072 -10.067 10.646 1.00 95.25 91 TYR A N 1
ATOM 780 C CA . TYR A 1 91 ? -3.555 -8.915 9.902 1.00 95.25 91 TYR A CA 1
ATOM 781 C C . TYR A 1 91 ? -2.198 -9.224 9.269 1.00 95.25 91 TYR A C 1
ATOM 783 O O . TYR A 1 91 ? -2.077 -9.154 8.052 1.00 95.25 91 TYR A O 1
ATOM 791 N N . LEU A 1 92 ? -1.215 -9.652 10.070 1.00 94.06 92 LEU A N 1
ATOM 792 C CA . LEU A 1 92 ? 0.130 -9.933 9.566 1.00 94.06 92 LEU A CA 1
ATOM 793 C C . LEU A 1 92 ? 0.130 -11.030 8.502 1.00 94.06 92 LEU A C 1
ATOM 795 O O . LEU A 1 92 ? 0.849 -10.913 7.517 1.00 94.06 92 LEU A O 1
ATOM 799 N N . THR A 1 93 ? -0.677 -12.079 8.671 1.00 95.25 93 THR A N 1
ATOM 800 C CA . THR A 1 93 ? -0.741 -13.175 7.694 1.00 95.25 93 THR A CA 1
ATOM 801 C C . THR A 1 93 ? -1.306 -12.695 6.359 1.00 95.25 93 THR A C 1
ATOM 803 O O . THR A 1 93 ? -0.706 -12.941 5.315 1.00 95.25 93 THR A O 1
ATOM 806 N N . VAL A 1 94 ? -2.448 -11.999 6.382 1.00 96.25 94 VAL A N 1
ATOM 807 C CA . VAL A 1 94 ? -3.096 -11.506 5.158 1.00 96.25 94 VAL A CA 1
ATOM 808 C C . VAL A 1 94 ? -2.223 -10.456 4.472 1.00 96.25 94 VAL A C 1
ATOM 810 O O . VAL A 1 94 ? -2.027 -10.533 3.263 1.00 96.25 94 VAL A O 1
ATOM 813 N N . ASP A 1 95 ? -1.650 -9.529 5.239 1.00 95.38 95 ASP A N 1
ATOM 814 C CA . ASP A 1 95 ? -0.742 -8.499 4.738 1.00 95.38 95 ASP A CA 1
ATOM 815 C C . ASP A 1 95 ? 0.511 -9.105 4.087 1.00 95.38 95 ASP A C 1
ATOM 817 O O . ASP A 1 95 ? 0.827 -8.802 2.941 1.00 95.38 95 ASP A O 1
ATOM 821 N N . THR A 1 96 ? 1.155 -10.068 4.755 1.00 95.31 96 THR A N 1
ATOM 822 C CA . THR A 1 96 ? 2.329 -10.777 4.219 1.00 95.31 96 THR A CA 1
ATOM 823 C C . THR A 1 96 ? 2.011 -11.463 2.891 1.00 95.31 96 THR A C 1
ATOM 825 O O . THR A 1 96 ? 2.807 -11.396 1.955 1.00 95.31 96 THR A O 1
ATOM 828 N N . ILE A 1 97 ? 0.844 -12.109 2.776 1.00 96.00 97 ILE A N 1
ATOM 829 C CA . ILE A 1 97 ? 0.411 -12.747 1.525 1.00 96.00 97 ILE A CA 1
ATOM 830 C C . ILE A 1 97 ? 0.200 -11.693 0.434 1.00 96.00 97 ILE A C 1
ATOM 832 O O . ILE A 1 97 ? 0.684 -11.875 -0.683 1.00 96.00 97 ILE A O 1
ATOM 836 N N . LEU A 1 98 ? -0.484 -10.588 0.743 1.00 94.94 98 LEU A N 1
ATOM 837 C CA . LEU A 1 98 ? -0.709 -9.498 -0.210 1.00 94.94 98 LEU A CA 1
ATOM 838 C C . LEU A 1 98 ? 0.613 -8.889 -0.688 1.00 94.94 98 LEU A C 1
ATOM 840 O O . LEU A 1 98 ? 0.815 -8.751 -1.895 1.00 94.94 98 LEU A O 1
ATOM 844 N N . ASN A 1 99 ? 1.540 -8.614 0.229 1.00 94.88 99 ASN A N 1
ATOM 845 C CA . ASN A 1 99 ? 2.856 -8.067 -0.088 1.00 94.88 99 ASN A CA 1
ATOM 846 C C . ASN A 1 99 ? 3.690 -9.048 -0.914 1.00 94.88 99 ASN A C 1
ATOM 848 O O . ASN A 1 99 ? 4.379 -8.632 -1.843 1.00 94.88 99 ASN A O 1
ATOM 852 N N . ALA A 1 100 ? 3.608 -10.352 -0.635 1.00 94.44 100 ALA A N 1
ATOM 853 C CA . ALA A 1 100 ? 4.287 -11.369 -1.432 1.00 94.44 100 ALA A CA 1
ATOM 854 C C . ALA A 1 100 ? 3.724 -11.429 -2.862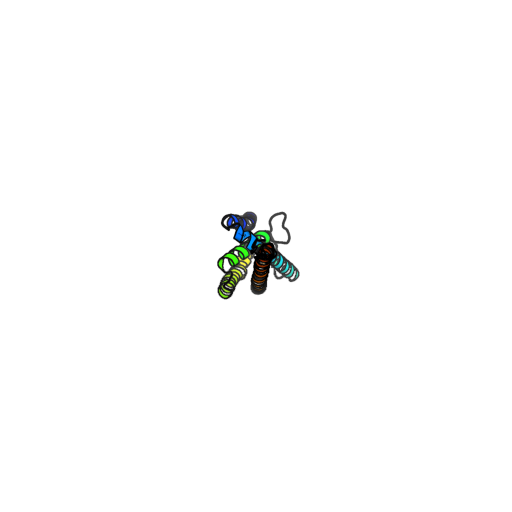 1.00 94.44 100 ALA A C 1
ATOM 856 O O . ALA A 1 100 ? 4.483 -11.418 -3.833 1.00 94.44 100 ALA A O 1
ATOM 857 N N . VAL A 1 101 ? 2.396 -11.433 -3.015 1.00 94.94 101 VAL A N 1
ATOM 858 C CA . VAL A 1 101 ? 1.750 -11.386 -4.337 1.00 94.94 101 VAL A CA 1
ATOM 859 C C . VAL A 1 101 ? 2.155 -10.113 -5.079 1.00 94.94 101 VAL A C 1
ATOM 861 O O . VAL A 1 101 ? 2.513 -10.168 -6.257 1.00 94.94 101 VAL A O 1
ATOM 864 N N . PHE A 1 102 ? 2.169 -8.969 -4.400 1.00 91.31 102 PHE A N 1
ATOM 865 C CA . PHE A 1 102 ? 2.566 -7.708 -5.006 1.00 91.31 102 PHE A CA 1
ATOM 866 C C . PHE A 1 102 ? 4.031 -7.727 -5.471 1.00 91.31 102 PHE A C 1
ATOM 868 O O . PHE A 1 102 ? 4.303 -7.512 -6.654 1.00 91.31 102 PHE A O 1
ATOM 875 N N . ALA A 1 103 ? 4.962 -8.071 -4.581 1.00 93.00 103 ALA A N 1
ATOM 876 C CA . ALA A 1 103 ? 6.398 -8.001 -4.839 1.00 93.00 103 ALA A CA 1
ATOM 877 C C . ALA A 1 103 ? 6.915 -9.055 -5.832 1.00 93.00 103 ALA A C 1
ATOM 879 O O . ALA A 1 103 ? 7.818 -8.769 -6.623 1.00 93.00 103 ALA A O 1
ATOM 880 N N . PHE A 1 104 ? 6.360 -10.270 -5.800 1.00 92.94 104 PHE A N 1
ATOM 881 C CA . PHE A 1 104 ? 6.845 -11.394 -6.611 1.00 92.94 104 PHE A CA 1
ATOM 882 C C . PHE A 1 104 ? 5.978 -11.703 -7.831 1.00 92.94 104 PHE A C 1
ATOM 884 O O . PHE A 1 104 ? 6.449 -12.379 -8.740 1.00 92.94 104 PHE A O 1
ATOM 891 N N . THR A 1 105 ? 4.732 -11.222 -7.882 1.00 92.81 105 THR A N 1
ATOM 892 C CA . THR A 1 105 ? 3.833 -11.478 -9.022 1.00 92.81 105 THR A CA 1
ATOM 893 C C . THR A 1 105 ? 3.497 -10.196 -9.773 1.00 92.81 105 THR A C 1
ATOM 895 O O . THR A 1 105 ? 3.757 -10.105 -10.971 1.00 92.81 105 THR A O 1
ATOM 898 N N . ILE A 1 106 ? 2.951 -9.187 -9.089 1.00 91.44 106 ILE A N 1
ATOM 899 C CA . ILE A 1 106 ? 2.439 -7.974 -9.747 1.00 91.44 106 ILE A CA 1
ATOM 900 C C . ILE A 1 106 ? 3.583 -7.111 -10.289 1.00 91.44 106 ILE A C 1
ATOM 902 O O . ILE A 1 106 ? 3.542 -6.727 -11.458 1.00 91.44 106 ILE A O 1
ATOM 906 N N . LEU A 1 107 ? 4.613 -6.832 -9.484 1.00 90.25 107 LEU A N 1
ATOM 907 C CA . LEU A 1 107 ? 5.730 -5.978 -9.903 1.00 90.25 107 LEU A CA 1
ATOM 908 C C . LEU A 1 107 ? 6.547 -6.582 -11.061 1.00 90.25 107 LEU A C 1
ATOM 910 O O . LEU A 1 107 ? 6.737 -5.881 -12.058 1.00 90.25 107 LEU A O 1
ATOM 914 N N . PRO A 1 108 ? 6.950 -7.871 -11.038 1.00 91.00 108 PRO A N 1
ATOM 915 C CA . PRO A 1 108 ? 7.600 -8.488 -12.193 1.00 91.00 108 PRO A CA 1
ATOM 916 C C . PRO A 1 108 ? 6.708 -8.499 -13.437 1.00 91.00 108 PRO A C 1
ATOM 918 O O . PRO A 1 108 ? 7.191 -8.262 -14.542 1.00 91.00 108 PRO A O 1
ATOM 921 N N . TRP A 1 109 ? 5.396 -8.706 -13.277 1.00 91.25 109 TRP A N 1
ATOM 922 C CA . TRP A 1 109 ? 4.453 -8.638 -14.392 1.00 91.25 109 TRP A CA 1
ATOM 923 C C . TRP A 1 109 ? 4.370 -7.228 -15.004 1.00 91.25 109 TRP A C 1
ATOM 925 O O . TRP A 1 109 ? 4.392 -7.103 -16.231 1.00 91.25 109 TRP A O 1
ATOM 935 N N . LEU A 1 110 ? 4.374 -6.163 -14.192 1.00 89.38 110 LEU A N 1
ATOM 936 C CA . LEU A 1 110 ? 4.519 -4.779 -14.677 1.00 89.38 110 LEU A CA 1
ATOM 937 C C . LEU A 1 110 ? 5.838 -4.579 -15.438 1.00 89.38 110 LEU A C 1
ATOM 939 O O . LEU A 1 110 ? 5.848 -3.916 -16.480 1.00 89.38 110 LEU A O 1
ATOM 943 N N . GLY A 1 111 ? 6.921 -5.199 -14.965 1.00 88.88 111 GLY A N 1
ATOM 944 C CA . GLY A 1 111 ? 8.219 -5.174 -15.638 1.00 88.88 111 GLY A CA 1
ATOM 945 C C . GLY A 1 111 ? 8.219 -5.854 -16.999 1.00 88.88 111 GLY A C 1
ATOM 946 O O . GLY A 1 111 ? 8.718 -5.280 -17.964 1.00 88.88 111 GLY A O 1
ATOM 947 N N . THR A 1 112 ? 7.548 -7.002 -17.147 1.00 89.19 112 THR A N 1
ATOM 948 C CA . THR A 1 112 ? 7.403 -7.650 -18.467 1.00 89.19 112 THR A CA 1
ATOM 949 C C . THR A 1 112 ? 6.650 -6.792 -19.488 1.00 89.19 112 THR A C 1
ATOM 951 O O . THR A 1 112 ? 6.825 -6.974 -20.691 1.00 89.19 112 THR A O 1
ATOM 954 N N . ARG A 1 113 ? 5.831 -5.835 -19.030 1.00 86.50 113 ARG A N 1
ATOM 955 C CA . ARG A 1 113 ? 5.115 -4.878 -19.888 1.00 86.50 113 ARG A CA 1
ATOM 956 C C . ARG A 1 113 ? 5.886 -3.592 -20.168 1.00 86.50 113 ARG A C 1
ATOM 958 O O . ARG A 1 113 ? 5.365 -2.730 -20.874 1.00 86.50 113 ARG A O 1
ATOM 965 N N . GLY A 1 114 ? 7.092 -3.456 -19.618 1.00 86.00 114 GLY A N 1
ATOM 966 C CA . GLY A 1 114 ? 7.928 -2.271 -19.780 1.00 86.00 114 GLY A CA 1
ATOM 967 C C . GLY A 1 114 ? 7.417 -1.039 -19.036 1.00 86.00 114 GLY A C 1
ATOM 968 O O . GLY A 1 114 ? 7.843 0.060 -19.361 1.00 86.00 114 GLY A O 1
ATOM 969 N N . ILE A 1 115 ? 6.517 -1.203 -18.058 1.00 85.88 115 ILE A N 1
ATOM 970 C CA . ILE A 1 115 ? 5.974 -0.092 -17.258 1.00 85.88 115 ILE A CA 1
ATOM 971 C C . ILE A 1 115 ? 6.971 0.319 -16.166 1.00 85.88 115 ILE A C 1
ATOM 973 O O . ILE A 1 115 ? 7.141 1.506 -15.882 1.00 85.88 115 ILE A O 1
ATOM 977 N N . LEU A 1 116 ? 7.636 -0.669 -15.562 1.00 87.62 116 LEU A N 1
ATOM 978 C CA . LEU A 1 116 ? 8.475 -0.498 -14.381 1.00 87.62 116 LEU A CA 1
ATOM 979 C C . LEU A 1 116 ? 9.684 -1.428 -14.472 1.00 87.62 116 LEU A C 1
ATOM 981 O O . LEU A 1 116 ? 9.517 -2.642 -14.518 1.00 87.62 116 LEU A O 1
ATOM 985 N N . ASP A 1 117 ? 10.898 -0.888 -14.474 1.00 84.50 117 ASP A N 1
ATOM 986 C CA . ASP A 1 117 ? 12.088 -1.724 -14.310 1.00 84.50 117 ASP A CA 1
ATOM 987 C C . ASP A 1 117 ? 12.211 -2.126 -12.857 1.00 84.50 117 ASP A C 1
ATOM 989 O O . ASP A 1 117 ? 12.264 -1.258 -11.991 1.00 84.50 117 ASP A O 1
ATOM 993 N N . TYR A 1 118 ? 12.241 -3.426 -12.587 1.00 82.44 118 TYR A N 1
ATOM 994 C CA . TYR A 1 118 ? 12.145 -3.935 -11.231 1.00 82.44 118 TYR A CA 1
ATOM 995 C C . TYR A 1 118 ? 13.168 -5.033 -10.972 1.00 82.44 118 TYR A C 1
ATOM 997 O O . TYR A 1 118 ? 13.025 -6.150 -11.464 1.00 82.44 118 TYR A O 1
ATOM 1005 N N . ASN A 1 119 ? 14.185 -4.720 -10.168 1.00 83.94 119 ASN A N 1
ATOM 1006 C CA . ASN A 1 119 ? 15.313 -5.625 -9.933 1.00 83.94 119 ASN A CA 1
ATOM 1007 C C . ASN A 1 119 ? 15.367 -6.169 -8.498 1.00 83.94 119 ASN A C 1
ATOM 1009 O O . ASN A 1 119 ? 16.209 -7.008 -8.186 1.00 83.94 119 ASN A O 1
ATOM 1013 N N . ALA A 1 120 ? 14.487 -5.697 -7.610 1.00 88.94 120 ALA A N 1
ATOM 1014 C CA . ALA A 1 120 ? 14.655 -5.842 -6.167 1.00 88.94 120 ALA A CA 1
ATOM 1015 C C . ALA A 1 120 ? 13.381 -6.306 -5.427 1.00 88.94 120 ALA A C 1
ATOM 1017 O O . ALA A 1 120 ? 12.978 -5.688 -4.439 1.00 88.94 120 ALA A O 1
ATOM 1018 N N . SER A 1 121 ? 12.765 -7.421 -5.852 1.00 88.62 121 SER A N 1
ATOM 1019 C CA . SER A 1 121 ? 11.527 -7.959 -5.242 1.00 88.62 121 SER A CA 1
ATOM 1020 C C . SER A 1 121 ? 11.614 -8.189 -3.737 1.00 88.62 121 SER A C 1
ATOM 1022 O O . SER A 1 121 ? 10.715 -7.799 -2.996 1.00 88.62 121 SER A O 1
ATOM 1024 N N . LEU A 1 122 ? 12.715 -8.782 -3.264 1.00 91.31 122 LEU A N 1
ATOM 1025 C CA . LEU A 1 122 ? 12.907 -9.033 -1.834 1.00 91.31 122 LEU A CA 1
ATOM 1026 C C . LEU A 1 122 ? 12.975 -7.735 -1.026 1.00 91.31 122 LEU A C 1
ATOM 1028 O O . LEU A 1 122 ? 12.452 -7.676 0.082 1.00 91.31 122 LEU A O 1
ATOM 1032 N N . ILE A 1 123 ? 13.593 -6.691 -1.583 1.00 92.81 123 ILE A N 1
ATOM 1033 C CA . ILE A 1 123 ? 13.755 -5.412 -0.893 1.00 92.81 123 ILE A CA 1
ATOM 1034 C C . ILE A 1 123 ? 12.397 -4.733 -0.721 1.00 92.81 123 ILE A C 1
ATOM 1036 O O . ILE A 1 123 ? 12.080 -4.318 0.393 1.00 92.81 123 ILE A O 1
ATOM 1040 N N . ALA A 1 124 ? 11.559 -4.670 -1.764 1.00 91.69 124 ALA A N 1
ATOM 1041 C CA . ALA A 1 124 ? 10.229 -4.088 -1.582 1.00 91.69 124 ALA A CA 1
ATOM 1042 C C . ALA A 1 124 ? 9.366 -4.928 -0.642 1.0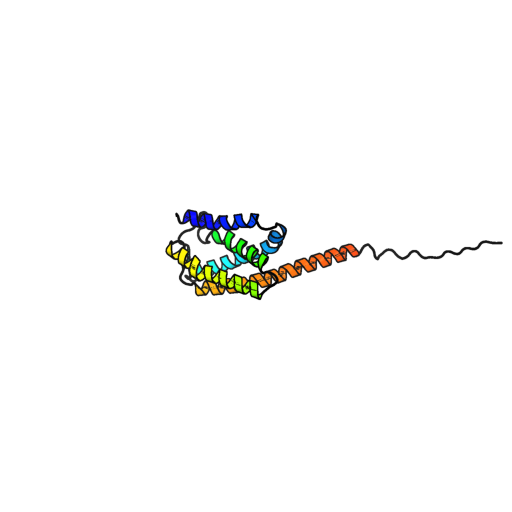0 91.69 124 ALA A C 1
ATOM 1044 O O . ALA A 1 124 ? 8.694 -4.359 0.205 1.00 91.69 124 ALA A O 1
ATOM 1045 N N . PHE A 1 125 ? 9.432 -6.262 -0.718 1.00 94.38 125 PHE A N 1
ATOM 1046 C CA . PHE A 1 125 ? 8.711 -7.116 0.226 1.00 94.38 125 PHE A CA 1
ATOM 1047 C C . PHE A 1 125 ? 9.081 -6.808 1.688 1.00 94.38 125 PHE A C 1
ATOM 1049 O O . PHE A 1 125 ? 8.199 -6.718 2.544 1.00 94.38 125 PHE A O 1
ATOM 1056 N N . ILE A 1 126 ? 10.371 -6.596 1.976 1.00 94.81 126 ILE A N 1
ATOM 1057 C CA . ILE A 1 126 ? 10.841 -6.207 3.313 1.00 94.81 126 ILE A CA 1
ATOM 1058 C C . ILE A 1 126 ? 10.296 -4.828 3.704 1.00 94.81 126 ILE A C 1
ATOM 1060 O O . ILE A 1 126 ? 9.777 -4.682 4.810 1.00 94.81 126 ILE A O 1
ATOM 1064 N N . PHE A 1 127 ? 10.382 -3.828 2.822 1.00 95.31 127 PHE A N 1
ATOM 1065 C CA . PHE A 1 127 ? 9.875 -2.485 3.119 1.00 95.31 127 PHE A CA 1
ATOM 1066 C C . PHE A 1 127 ? 8.364 -2.461 3.348 1.00 95.31 127 PHE A C 1
ATOM 1068 O O . PHE A 1 127 ? 7.930 -1.893 4.346 1.00 95.31 127 PHE A O 1
ATOM 1075 N N . GLU A 1 128 ? 7.579 -3.114 2.492 1.00 94.19 128 GLU A N 1
ATOM 1076 C CA . GLU A 1 128 ? 6.123 -3.211 2.649 1.00 94.19 128 GLU A CA 1
ATOM 1077 C C . GLU A 1 128 ? 5.759 -3.919 3.964 1.00 94.19 128 GLU A C 1
ATOM 1079 O O . GLU A 1 128 ? 4.911 -3.445 4.716 1.00 94.19 128 GLU A O 1
ATOM 1084 N N . SER A 1 129 ? 6.492 -4.976 4.333 1.00 94.50 129 SER A N 1
ATOM 1085 C CA . SER A 1 129 ? 6.295 -5.662 5.620 1.00 94.50 129 SER A CA 1
ATOM 1086 C C . SER A 1 129 ? 6.606 -4.761 6.826 1.00 94.50 129 SER A C 1
ATOM 1088 O O . SER A 1 129 ? 5.917 -4.814 7.846 1.00 94.50 129 SER A O 1
ATOM 1090 N N . ILE A 1 130 ? 7.633 -3.908 6.733 1.00 96.50 130 ILE A N 1
ATOM 1091 C CA . ILE A 1 130 ? 7.947 -2.919 7.776 1.00 96.50 130 ILE A CA 1
ATOM 1092 C C . ILE A 1 130 ? 6.838 -1.864 7.855 1.00 96.50 130 ILE A C 1
ATOM 1094 O O . ILE A 1 130 ? 6.385 -1.543 8.958 1.00 96.50 130 ILE A O 1
ATOM 1098 N N . ILE A 1 131 ? 6.382 -1.351 6.708 1.00 96.38 131 ILE A N 1
ATOM 1099 C CA . ILE A 1 131 ? 5.279 -0.389 6.627 1.00 96.38 131 ILE A CA 1
ATOM 1100 C C . ILE A 1 131 ? 4.033 -0.979 7.286 1.00 96.38 131 ILE A C 1
ATOM 1102 O O . ILE A 1 131 ? 3.461 -0.330 8.154 1.00 96.38 131 ILE A O 1
ATOM 1106 N N . ALA A 1 132 ? 3.663 -2.221 6.986 1.00 95.06 132 ALA A N 1
ATOM 1107 C CA . ALA A 1 132 ? 2.505 -2.879 7.582 1.00 95.06 132 ALA A CA 1
ATOM 1108 C C . ALA A 1 132 ? 2.543 -2.909 9.119 1.00 95.06 132 ALA A C 1
ATOM 1110 O O . ALA A 1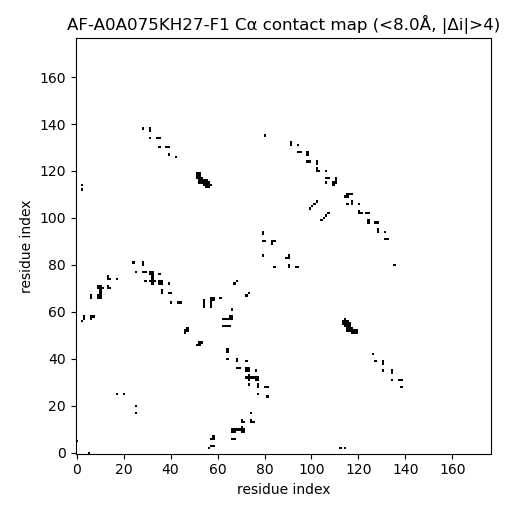 132 ? 1.571 -2.564 9.797 1.00 95.06 132 ALA A O 1
ATOM 1111 N N . ILE A 1 133 ? 3.699 -3.233 9.705 1.00 95.06 133 ILE A N 1
ATOM 1112 C CA . ILE A 1 133 ? 3.871 -3.198 11.165 1.00 95.06 133 ILE A CA 1
ATOM 1113 C C . ILE A 1 133 ? 3.670 -1.772 11.703 1.00 95.06 133 ILE A C 1
ATOM 1115 O O . ILE A 1 133 ? 3.031 -1.591 12.746 1.00 95.06 133 ILE A O 1
ATOM 1119 N N . ILE A 1 134 ? 4.200 -0.761 11.009 1.00 96.38 134 ILE A N 1
ATOM 1120 C CA . ILE A 1 134 ? 4.028 0.652 11.374 1.00 96.38 134 ILE A CA 1
ATOM 1121 C C . ILE A 1 134 ? 2.550 1.047 11.296 1.00 96.38 134 ILE A C 1
ATOM 1123 O O . ILE A 1 134 ? 2.037 1.636 12.248 1.00 96.38 134 ILE A O 1
ATOM 1127 N N . LEU A 1 135 ? 1.851 0.685 10.218 1.00 95.69 135 LEU A N 1
ATOM 1128 C CA . LEU A 1 135 ? 0.438 1.004 10.012 1.00 95.69 135 LEU A CA 1
ATOM 1129 C C . LEU A 1 135 ? -0.447 0.378 11.088 1.00 95.69 135 LEU A C 1
ATOM 1131 O O . LEU A 1 135 ? -1.307 1.062 11.638 1.00 95.69 135 LEU A O 1
ATOM 1135 N N . TYR A 1 136 ? -0.209 -0.882 11.456 1.00 94.12 136 TYR A N 1
ATOM 1136 C CA . TYR A 1 136 ? -0.978 -1.534 12.517 1.00 94.12 136 TYR A CA 1
ATOM 1137 C C . TYR A 1 136 ? -0.770 -0.865 13.879 1.00 94.12 136 TYR A C 1
ATOM 1139 O O . TYR A 1 136 ? -1.725 -0.650 14.627 1.00 94.12 136 TYR A O 1
ATOM 1147 N N . LYS A 1 137 ? 0.474 -0.492 14.208 1.00 93.88 137 LYS A N 1
ATOM 1148 C CA . LYS A 1 137 ? 0.772 0.251 15.443 1.00 93.88 137 LYS A CA 1
ATOM 1149 C C . LYS A 1 137 ? 0.137 1.637 15.441 1.00 93.88 137 LYS A C 1
ATOM 1151 O O . LYS A 1 137 ? -0.395 2.062 16.464 1.00 93.88 137 LYS A O 1
ATOM 1156 N N . PHE A 1 138 ? 0.191 2.326 14.306 1.00 94.50 138 PHE A N 1
ATOM 1157 C CA . PHE A 1 138 ? -0.430 3.632 14.138 1.00 94.50 138 PHE A CA 1
ATOM 1158 C C . PHE A 1 138 ? -1.952 3.552 14.288 1.00 94.50 138 PHE A C 1
ATOM 1160 O O . PHE A 1 138 ? -2.528 4.388 14.978 1.00 94.50 138 PHE A O 1
ATOM 1167 N N . GLN A 1 139 ? -2.579 2.508 13.738 1.00 93.62 139 GLN A N 1
ATOM 1168 C CA . GLN A 1 139 ? -3.999 2.232 13.929 1.00 93.62 139 GLN A CA 1
ATOM 1169 C C . GLN A 1 139 ? -4.313 2.099 15.427 1.00 93.62 139 GLN A C 1
ATOM 1171 O O . GLN A 1 139 ? -5.042 2.930 15.949 1.00 93.62 139 GLN A O 1
ATOM 1176 N N . ILE A 1 140 ? -3.649 1.191 16.163 1.00 92.19 140 ILE A N 1
ATOM 1177 C CA . ILE A 1 140 ? -3.852 1.032 17.624 1.00 92.19 140 ILE A CA 1
ATOM 1178 C C . ILE A 1 140 ? -3.779 2.374 18.372 1.00 92.19 140 ILE A C 1
ATOM 1180 O O . ILE A 1 140 ? -4.592 2.647 19.258 1.00 92.19 140 ILE A O 1
ATOM 1184 N N . TRP A 1 141 ? -2.794 3.208 18.034 1.00 92.56 141 TRP A N 1
ATOM 1185 C CA . TRP A 1 141 ? -2.648 4.537 18.622 1.00 92.56 141 TRP A CA 1
ATOM 1186 C C . TRP A 1 141 ? -3.834 5.457 18.291 1.00 92.56 141 TRP A C 1
ATOM 1188 O O . TRP A 1 141 ? -4.353 6.131 19.183 1.00 92.56 141 TRP A O 1
ATOM 1198 N N . GLN A 1 142 ? -4.302 5.445 17.042 1.00 90.62 142 GLN A N 1
ATOM 1199 C CA . GLN A 1 142 ? -5.464 6.206 16.590 1.00 90.62 142 GLN A CA 1
ATOM 1200 C C . GLN A 1 142 ? -6.740 5.791 17.347 1.00 90.62 142 GLN A C 1
ATOM 1202 O O . GLN A 1 142 ? -7.467 6.658 17.832 1.00 90.62 142 GLN A O 1
ATOM 1207 N N . GLU A 1 143 ? -6.992 4.488 17.532 1.00 87.94 143 GLU A N 1
ATOM 1208 C CA . GLU A 1 143 ? -8.092 4.010 18.385 1.00 87.94 143 GLU A CA 1
ATOM 1209 C C . GLU A 1 143 ? -7.976 4.495 19.831 1.00 87.94 143 GLU A C 1
ATOM 1211 O O . GLU A 1 143 ? -8.977 4.909 20.419 1.00 87.94 143 GLU A O 1
ATOM 1216 N N . GLY A 1 144 ? -6.769 4.467 20.403 1.00 83.31 144 GLY A N 1
ATOM 1217 C CA . GLY A 1 144 ? -6.531 4.938 21.767 1.00 83.31 144 GLY A CA 1
ATOM 1218 C C . GLY A 1 144 ? -6.942 6.400 21.962 1.00 83.31 144 GLY A C 1
ATOM 1219 O O . GLY A 1 144 ? -7.518 6.753 22.993 1.00 83.31 144 GLY A O 1
ATOM 1220 N N . ILE A 1 145 ? -6.718 7.243 20.951 1.00 81.06 145 ILE A N 1
ATOM 1221 C CA . ILE A 1 145 ? -7.134 8.651 20.970 1.00 81.06 145 ILE A CA 1
ATOM 1222 C C . ILE A 1 145 ? -8.656 8.787 20.920 1.00 81.06 145 ILE A C 1
ATOM 1224 O O . ILE A 1 145 ? -9.215 9.582 21.678 1.00 81.06 145 ILE A O 1
ATOM 1228 N N . TYR A 1 146 ? -9.340 8.021 20.065 1.00 76.25 146 TYR A N 1
ATOM 1229 C CA . TYR A 1 146 ? -10.798 8.107 19.961 1.00 76.25 146 TYR A CA 1
ATOM 1230 C C . TYR A 1 146 ? -11.489 7.684 21.258 1.00 76.25 146 TYR A C 1
ATOM 1232 O O . TYR A 1 146 ? -12.335 8.426 21.758 1.00 76.25 146 TYR A O 1
ATOM 1240 N N . VAL A 1 147 ? -11.062 6.573 21.865 1.00 76.44 147 VAL A N 1
ATOM 1241 C CA . VAL A 1 147 ? -11.609 6.105 23.152 1.00 76.44 147 VAL A CA 1
ATOM 1242 C C . VAL A 1 147 ? -11.392 7.149 24.250 1.00 76.44 147 VAL A C 1
ATOM 1244 O O . VAL A 1 147 ? -12.310 7.468 25.007 1.00 76.44 147 VAL A O 1
ATOM 1247 N N . LEU A 1 148 ? -10.199 7.747 24.316 1.00 71.06 148 LEU A N 1
ATOM 1248 C CA . LEU A 1 148 ? -9.906 8.802 25.286 1.00 71.06 148 LEU A CA 1
ATOM 1249 C C . LEU A 1 148 ? -10.793 10.043 25.080 1.00 71.06 148 LEU A C 1
ATOM 1251 O O . LEU A 1 148 ? -11.215 10.675 26.051 1.00 71.06 148 LEU A O 1
ATOM 1255 N N . SER A 1 149 ? -11.095 10.388 23.825 1.00 72.44 149 SER A N 1
ATOM 1256 C CA . SER A 1 149 ? -11.958 11.525 23.495 1.00 72.44 149 SER A CA 1
ATOM 1257 C C . SER A 1 149 ? -13.417 11.308 23.917 1.00 72.44 149 SER A C 1
ATOM 1259 O O . SER A 1 149 ? -14.033 12.232 24.452 1.00 72.44 149 SER A O 1
ATOM 1261 N N . GLU A 1 150 ? -13.945 10.089 23.766 1.00 71.75 150 GLU A N 1
ATOM 1262 C CA . GLU A 1 150 ? -15.296 9.726 24.213 1.00 71.75 150 GLU A CA 1
ATOM 1263 C C . GLU A 1 150 ? -15.413 9.740 25.741 1.00 71.75 150 GLU A C 1
ATOM 1265 O O . GLU A 1 150 ? -16.370 10.288 26.286 1.00 71.75 150 GLU A O 1
ATOM 1270 N N . ILE A 1 151 ? -14.408 9.225 26.456 1.00 73.25 151 ILE A N 1
ATOM 1271 C CA . ILE A 1 151 ? -14.389 9.258 27.928 1.00 73.25 151 ILE A CA 1
ATOM 1272 C C . ILE A 1 151 ? -14.392 10.705 28.440 1.00 73.25 151 ILE A C 1
ATOM 1274 O O . ILE A 1 151 ? -15.117 11.042 29.381 1.00 73.25 151 ILE A O 1
ATOM 1278 N N . LYS A 1 152 ? -13.599 11.587 27.818 1.00 69.44 152 LYS A N 1
ATOM 1279 C CA . LYS A 1 152 ? -13.525 13.000 28.213 1.00 69.44 152 LYS A CA 1
ATOM 1280 C C . LYS A 1 152 ? -14.836 13.743 27.940 1.00 69.44 152 LYS A C 1
ATOM 1282 O O . LYS A 1 152 ? -15.248 14.547 28.774 1.00 69.44 152 LYS A O 1
ATOM 1287 N N . SER A 1 153 ? -15.492 13.480 26.808 1.00 73.81 153 SER A N 1
ATOM 1288 C CA . SER A 1 153 ? -16.778 14.107 26.480 1.00 73.81 153 SER A CA 1
ATOM 1289 C C . SER A 1 153 ? -17.891 13.636 27.421 1.00 73.81 153 SER A C 1
ATOM 1291 O O . SER A 1 153 ? -18.658 14.459 27.919 1.00 73.81 153 SER A O 1
ATOM 1293 N N . PHE A 1 154 ? -17.929 12.342 27.752 1.00 69.81 154 PHE A N 1
ATOM 1294 C CA . PHE A 1 154 ? -18.873 11.784 28.718 1.00 69.81 154 PHE A CA 1
ATOM 1295 C C . PHE A 1 154 ? -18.677 12.373 30.123 1.00 69.81 154 PHE A C 1
ATOM 1297 O O . PHE A 1 154 ? -19.640 12.815 30.744 1.00 69.81 154 PHE A O 1
ATOM 1304 N N . SER A 1 155 ? -17.428 12.463 30.595 1.00 70.12 155 SER A N 1
ATOM 1305 C CA . SER A 1 155 ? -17.094 13.072 31.892 1.00 70.12 155 SER A CA 1
ATOM 1306 C C . SER A 1 155 ? -17.527 14.542 31.983 1.00 70.12 155 SER A C 1
ATOM 1308 O O . SER A 1 155 ? -18.156 14.942 32.961 1.00 70.12 155 SER A O 1
ATOM 1310 N N . HIS A 1 156 ? -17.283 15.338 30.937 1.00 61.06 156 HIS A N 1
ATOM 1311 C CA . HIS A 1 156 ? -17.722 16.736 30.886 1.00 61.06 156 HIS A CA 1
ATOM 1312 C C . HIS A 1 156 ? -19.257 16.875 30.945 1.00 61.06 156 HIS A C 1
ATOM 1314 O O . HIS A 1 156 ? -19.774 17.781 31.595 1.00 61.06 156 HIS A O 1
ATOM 1320 N N . ASN A 1 157 ? -20.003 15.953 30.327 1.00 66.62 157 ASN A N 1
ATOM 1321 C CA . ASN A 1 157 ? -21.471 15.958 30.351 1.00 66.62 157 ASN A CA 1
ATOM 1322 C C . ASN A 1 157 ? -22.077 15.529 31.703 1.00 66.62 157 ASN A C 1
ATOM 1324 O O . ASN A 1 157 ? -23.246 15.810 31.953 1.00 66.62 157 ASN A O 1
ATOM 1328 N N . LEU A 1 158 ? -21.304 14.884 32.585 1.00 67.81 158 LEU A N 1
ATOM 1329 C CA . LEU A 1 158 ? -21.733 14.504 33.939 1.00 67.81 158 LEU A CA 1
ATOM 1330 C C . LEU A 1 158 ? -21.496 15.603 34.990 1.00 67.81 158 LEU A C 1
ATOM 1332 O O . LEU A 1 158 ? -22.085 15.559 36.071 1.00 67.81 158 LEU A O 1
ATOM 1336 N N . GLN A 1 159 ? -20.675 16.611 34.685 1.00 59.47 159 GLN A N 1
ATOM 1337 C CA . GLN A 1 159 ? -20.321 17.677 35.628 1.00 59.47 159 GLN A CA 1
ATOM 1338 C C . GLN A 1 159 ? -21.423 18.694 36.015 1.00 59.47 159 GLN A C 1
ATOM 1340 O O . GLN A 1 159 ? -21.218 19.357 37.032 1.00 59.47 159 GLN A O 1
ATOM 1345 N N . PRO A 1 160 ? -22.595 18.832 35.351 1.00 55.62 160 PRO A N 1
ATOM 1346 C CA . PRO A 1 160 ? -23.618 19.774 35.816 1.00 55.62 160 PRO A CA 1
ATOM 1347 C C . PRO A 1 160 ? -24.606 19.213 36.860 1.00 55.62 160 PRO A C 1
ATOM 1349 O O . PRO A 1 160 ? -25.386 19.987 37.405 1.00 55.62 160 PRO A O 1
ATOM 1352 N N . ALA A 1 161 ? -24.607 17.908 37.169 1.00 52.97 161 ALA A N 1
ATOM 1353 C CA . ALA A 1 161 ? -25.639 17.304 38.033 1.00 52.97 161 ALA A CA 1
ATOM 1354 C C . ALA A 1 161 ? -25.274 17.192 39.532 1.00 52.97 161 ALA A C 1
ATOM 1356 O O . ALA A 1 161 ? -26.153 16.940 40.351 1.00 52.97 161 ALA A O 1
ATOM 1357 N N . VAL A 1 162 ? -24.001 17.368 39.910 1.00 55.00 162 VAL A N 1
ATOM 1358 C CA . VAL A 1 162 ? -23.510 17.114 41.288 1.00 55.00 162 VAL A CA 1
ATOM 1359 C C . VAL A 1 162 ? -23.389 18.397 42.131 1.00 55.00 162 VAL A C 1
ATOM 1361 O O . VAL A 1 162 ? -23.127 18.331 43.327 1.00 55.00 162 VAL A O 1
ATOM 1364 N N . THR A 1 163 ? -23.618 19.580 41.555 1.00 46.62 163 THR A N 1
ATOM 1365 C CA . THR A 1 163 ? -23.467 20.865 42.264 1.00 46.62 163 THR A CA 1
ATOM 1366 C C . THR A 1 163 ? -24.747 21.432 42.874 1.00 46.62 163 THR A C 1
ATOM 1368 O O . THR A 1 163 ? -24.676 22.511 43.455 1.00 46.62 163 THR A O 1
ATOM 1371 N N . ASN A 1 164 ? -25.890 20.737 42.827 1.00 49.41 164 ASN A N 1
ATOM 1372 C CA . ASN A 1 164 ? -27.047 21.156 43.623 1.00 49.41 164 ASN A CA 1
ATOM 1373 C C . ASN A 1 164 ? -26.856 20.704 45.080 1.00 49.41 164 ASN A C 1
ATOM 1375 O O . ASN A 1 164 ? -26.859 19.497 45.336 1.00 49.41 164 ASN A O 1
ATOM 1379 N N . PRO A 1 165 ? -26.698 21.628 46.048 1.00 45.16 165 PRO A N 1
ATOM 1380 C CA . PRO A 1 165 ? -26.713 21.263 47.455 1.00 45.16 165 PRO A CA 1
ATOM 1381 C C . PRO A 1 165 ? -28.090 20.677 47.790 1.00 45.16 165 PRO A C 1
ATOM 1383 O O . PRO A 1 165 ? -29.113 21.214 47.363 1.00 45.16 165 PRO A O 1
ATOM 1386 N N . LEU A 1 166 ? -28.103 19.570 48.534 1.00 48.72 166 LEU A N 1
ATOM 1387 C CA . LEU A 1 166 ? -29.312 18.947 49.079 1.00 48.72 166 LEU A CA 1
ATOM 1388 C C . LEU A 1 166 ? -30.206 20.004 49.765 1.00 48.72 166 LEU A C 1
ATOM 1390 O O . LEU A 1 166 ? -29.679 20.823 50.524 1.00 48.72 166 LEU A O 1
ATOM 1394 N N . PRO A 1 167 ? -31.534 20.004 49.537 1.00 45.81 167 PRO A N 1
ATOM 1395 C CA . PRO A 1 167 ? -32.448 20.854 50.290 1.00 45.81 167 PRO A CA 1
ATOM 1396 C C . PRO A 1 167 ? -32.373 20.487 51.777 1.00 45.81 167 PRO A C 1
ATOM 1398 O O . PRO A 1 167 ? -32.542 19.326 52.139 1.00 45.81 167 PRO A O 1
ATOM 1401 N N . ASN A 1 168 ? -32.088 21.470 52.633 1.00 44.72 168 ASN A N 1
ATOM 1402 C CA . ASN A 1 168 ? -32.142 21.306 54.084 1.00 44.72 168 ASN A CA 1
ATOM 1403 C C . ASN A 1 168 ? -33.590 21.021 54.511 1.00 44.72 168 ASN A C 1
ATOM 1405 O O . ASN A 1 168 ? -34.421 21.931 54.520 1.00 44.72 168 ASN A O 1
ATOM 1409 N N . ASP A 1 169 ? -33.862 19.784 54.917 1.00 51.19 169 ASP A N 1
ATOM 1410 C CA . ASP A 1 169 ? -35.067 19.421 55.657 1.00 51.19 169 ASP A CA 1
ATOM 1411 C C . ASP A 1 169 ? -34.989 19.996 57.079 1.00 51.19 169 ASP A C 1
ATOM 1413 O O . ASP A 1 169 ? -34.405 19.408 57.989 1.00 51.19 169 ASP A O 1
ATOM 1417 N N . HIS A 1 170 ? -35.603 21.161 57.284 1.00 44.91 170 HIS A N 1
ATOM 1418 C CA . HIS A 1 170 ? -36.013 21.624 58.608 1.00 44.91 170 HIS A CA 1
ATOM 1419 C C . HIS A 1 170 ? -37.473 22.090 58.569 1.00 44.91 170 HIS A C 1
ATOM 1421 O O . HIS A 1 170 ? -37.777 23.280 58.609 1.00 44.91 170 HIS A O 1
ATOM 1427 N N . GLU A 1 171 ? -38.392 21.124 58.540 1.00 50.44 171 GLU A N 1
ATOM 1428 C CA . GLU A 1 171 ? -39.718 21.293 59.133 1.00 50.44 171 GLU A CA 1
ATOM 1429 C C . GLU A 1 171 ? -39.644 20.953 60.625 1.00 50.44 171 GLU A C 1
ATOM 1431 O O . GLU A 1 171 ? -39.361 19.816 60.992 1.00 50.44 171 GLU A O 1
ATOM 1436 N N . THR A 1 172 ? -39.920 21.926 61.496 1.00 38.25 172 THR A N 1
ATOM 1437 C CA . THR A 1 172 ? -40.977 21.808 62.523 1.00 38.25 172 THR A CA 1
ATOM 1438 C C . THR A 1 172 ? -41.135 23.133 63.273 1.00 38.25 172 THR A C 1
ATOM 1440 O O . THR A 1 172 ? -40.367 23.483 64.166 1.00 38.25 172 THR A O 1
ATOM 1443 N N . LYS A 1 173 ? -42.191 23.873 62.919 1.00 48.22 173 LYS A N 1
ATOM 1444 C CA . LYS A 1 173 ? -42.892 24.757 63.862 1.00 48.22 173 LYS A CA 1
ATOM 1445 C C . LYS A 1 173 ? -43.576 23.879 64.923 1.00 48.22 173 LYS A C 1
ATOM 1447 O O . LYS A 1 173 ? -44.031 22.783 64.594 1.00 48.22 173 LYS A O 1
ATOM 1452 N N . PRO A 1 174 ? -43.784 24.405 66.136 1.00 45.94 174 PRO A N 1
ATOM 1453 C CA . PRO A 1 174 ? -45.174 24.565 66.550 1.00 45.94 174 PRO A CA 1
ATOM 1454 C C . PRO A 1 174 ? -45.465 25.941 67.163 1.00 45.94 174 PRO A C 1
ATOM 1456 O O . PRO A 1 174 ? -44.652 26.535 67.867 1.00 45.94 174 PRO A O 1
ATOM 1459 N N . GLU A 1 175 ? -46.665 26.434 66.869 1.00 42.59 175 GLU A N 1
ATOM 1460 C CA . GLU A 1 175 ? -47.335 27.523 67.578 1.00 42.59 175 GLU A CA 1
ATOM 1461 C C . GLU A 1 175 ? -47.825 27.028 68.950 1.00 42.59 175 GLU A C 1
ATOM 1463 O O . GLU A 1 175 ? -48.404 25.947 69.029 1.00 42.59 175 GLU A O 1
ATOM 1468 N N . ASN A 1 176 ? -47.656 27.809 70.023 1.00 41.56 176 ASN A N 1
ATOM 1469 C CA . ASN A 1 176 ? -48.769 28.541 70.646 1.00 41.56 176 ASN A CA 1
ATOM 1470 C C . ASN A 1 176 ? -48.392 29.234 71.965 1.00 41.56 176 ASN A C 1
ATOM 1472 O O . ASN A 1 176 ? -47.493 28.823 72.697 1.00 41.56 176 ASN A O 1
ATOM 1476 N N . LYS A 1 177 ? -49.137 30.315 72.194 1.00 35.97 177 LYS A N 1
ATOM 1477 C CA . LYS A 1 177 ? -49.307 31.090 73.421 1.00 35.97 177 LYS A CA 1
ATOM 1478 C C . LYS A 1 177 ? -50.362 30.434 74.312 1.00 35.97 177 LYS A C 1
ATOM 1480 O O . LYS A 1 177 ? -51.267 29.790 73.736 1.00 35.97 177 LYS A O 1
#

Solvent-accessible surface area (backbone atoms only — not comparable to full-atom values): 10023 Å² total; per-residue (Å²): 132,60,69,66,59,53,48,52,46,46,30,50,55,42,57,60,54,52,77,77,51,57,70,67,59,47,69,68,29,47,66,53,6,52,51,41,30,54,53,52,48,54,53,50,55,52,29,44,79,66,68,35,32,46,68,68,56,63,56,89,92,36,70,78,59,61,60,33,45,79,16,43,40,26,44,50,55,31,55,48,44,74,77,24,64,99,36,66,71,56,36,53,53,54,49,52,51,52,39,47,46,40,31,70,46,50,46,51,53,38,28,78,70,58,34,29,50,70,77,41,43,70,58,51,34,52,51,52,56,53,48,50,56,51,48,55,53,49,47,56,52,54,53,54,50,53,57,52,51,52,53,52,54,53,53,63,70,56,63,79,75,76,76,69,78,77,83,82,88,77,89,78,86,82,90,84,133

Radius of gyration: 26.69 Å; Cα contacts (8 Å, |Δi|>4): 148; chains: 1; bounding box: 68×44×97 Å

Secondary structure (DSSP, 8-state):
--HHHHHHHHHHHHHHHHTTS-HHHHHHHHHHHHHHHHHHHHHHHHHHHTTSEEE----TT-SSS-GGGGTHHHHHHHHHHHHHTT-HHHHHHHHHHHHHHIIIIIHHHHHHTTSEEE--HHHHHHHHHHHHHHHHHHHHHHHHHHHHHHHHHHHHHHTTSS-SPPP----------

pLDDT: mean 84.56, std 14.78, range [35.97, 96.62]

Foldseek 3Di:
DDPQVVLVCLLCVLVVVVVVDDPVLCVLCQVLLVLQLVLVVVVQVVCVVVVQKAFQDEDPPDDGDHNSSNRCSNRVSSVLCVVCPPPVVSSLVVQLVVLLCCLVPVQVVCVVVVRMGHRCSPVSSVSSSVSSVVSNVVSVVSVVVVVVVVVVVVVVVPPPPPPDDDPDDDDDDDDDD

Nearest PDB structures (foldseek):
  9crw-assembly1_F  TM=2.190E-01  e=8.669E+00  Candida albicans

Mean predicted aligned error: 9.49 Å